Protein AF-E5CG65-F1 (afdb_monomer)

Solvent-accessible surface area (backbone atoms only — not comparable to full-atom values): 5883 Å² total; per-residue (Å²): 113,68,70,60,52,52,52,49,51,47,50,51,49,50,52,48,47,66,60,69,64,45,78,76,54,49,59,60,53,37,53,49,26,52,75,71,65,39,51,71,58,30,51,51,51,51,52,54,53,52,62,69,34,66,65,46,48,49,28,67,76,54,71,38,62,71,49,43,52,52,42,42,54,49,49,42,64,75,41,39,71,64,30,54,77,71,71,42,94,66,72,84,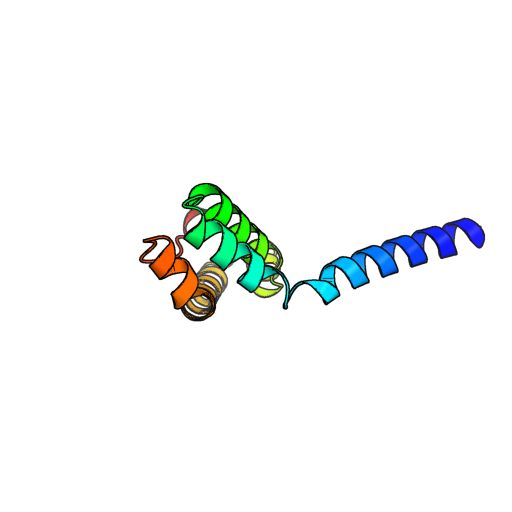61,69,89,70,45,79,78,87,123

Sequence (101 aa):
MIIVFFTMASNISAIRKSIILKDKDFQAKFYALILSGEKDKAKLLLFEQISKEESFIYAILYQNDKKIDTMQEKFSKEYDSELQLLGIEKLDMSMLKISKE

Secondary structure (DSSP, 8-state):
-HHHHHHHHHHHHHHHHHHHT-HHHHHHHHHHHHHTT-HHHHHHHHHHHHHTSHHHHHHHHT--HHHHHHHHHHHHHHTHHHHHHTT-SS---GGGS----

Foldseek 3Di:
DVVVVVVVVVVVVVVVCVLVVPDPVLVVVLVVCLVVVVLVVSVVSLVVVLCSDPLNVVCLVVVDVVSLVVSQVVSCVVCVVSCVSSVHNGDDPVVSHDPPD

pLDDT: mean 76.79, std 14.72, range [41.06, 90.75]

Mean predicted aligned error: 11.28 Å

Nearest PDB structures (foldseek):
  8xyv-assembly2_B  TM=4.670E-01  e=3.527E+00  synthetic construct
  8xyv-assembly1_A  TM=4.812E-01  e=3.740E+00  synthetic construct

Structure (mmCIF, N/CA/C/O backbone):
data_AF-E5CG65-F1
#
_entry.id   AF-E5CG65-F1
#
loop_
_atom_site.group_PDB
_atom_site.id
_atom_site.type_symbol
_atom_site.label_atom_id
_atom_site.label_alt_id
_atom_site.label_comp_id
_atom_site.label_asym_id
_atom_site.label_entity_id
_atom_site.label_seq_id
_atom_site.pdbx_PDB_ins_code
_atom_site.Cartn_x
_atom_site.Cartn_y
_atom_site.Cartn_z
_atom_site.occupancy
_atom_site.B_iso_or_equiv
_atom_site.auth_seq_id
_atom_site.auth_comp_id
_atom_site.auth_asym_id
_atom_site.auth_atom_id
_atom_site.pdbx_PDB_model_num
ATOM 1 N N . MET A 1 1 ? 15.629 37.107 -15.289 1.00 53.94 1 MET A N 1
ATOM 2 C CA . MET A 1 1 ? 15.834 35.638 -15.356 1.00 53.94 1 MET A CA 1
ATOM 3 C C . MET A 1 1 ? 16.102 34.980 -14.001 1.00 53.94 1 MET A C 1
ATOM 5 O O . MET A 1 1 ? 15.540 33.922 -13.764 1.00 53.94 1 MET A O 1
ATOM 9 N N . ILE A 1 2 ? 16.872 35.585 -13.087 1.00 53.47 2 ILE A N 1
ATOM 10 C CA . ILE A 1 2 ? 17.183 34.999 -11.761 1.00 53.47 2 ILE A CA 1
ATOM 11 C C . ILE A 1 2 ? 15.933 34.759 -10.883 1.00 53.47 2 ILE A C 1
ATOM 13 O O . ILE A 1 2 ? 15.817 33.720 -10.241 1.00 53.47 2 ILE A O 1
ATOM 17 N N . ILE A 1 3 ? 14.949 35.665 -10.916 1.00 57.22 3 ILE A N 1
ATOM 18 C CA . ILE A 1 3 ? 13.700 35.551 -10.131 1.00 57.22 3 ILE 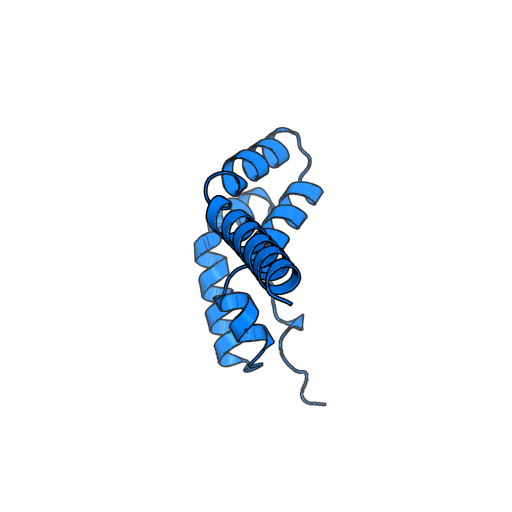A CA 1
ATOM 19 C C . ILE A 1 3 ? 12.847 34.342 -10.572 1.00 57.22 3 ILE A C 1
ATOM 21 O O . ILE A 1 3 ? 12.237 33.674 -9.738 1.00 57.22 3 ILE A O 1
ATOM 25 N N . VAL A 1 4 ? 12.854 34.006 -11.868 1.00 56.12 4 VAL A N 1
ATOM 26 C CA . VAL A 1 4 ? 12.145 32.829 -12.415 1.00 56.12 4 VAL A CA 1
ATOM 27 C C . VAL A 1 4 ? 12.841 31.528 -11.993 1.00 56.12 4 VAL A C 1
ATOM 29 O O . VAL A 1 4 ? 12.188 30.542 -11.668 1.00 56.12 4 VAL A O 1
ATOM 32 N N . PHE A 1 5 ? 14.175 31.540 -11.914 1.00 57.16 5 PHE A N 1
ATOM 33 C CA . PHE A 1 5 ? 14.955 30.390 -11.457 1.00 57.16 5 PHE A CA 1
ATOM 34 C C . PHE A 1 5 ? 14.718 30.091 -9.969 1.00 57.16 5 PHE A C 1
ATOM 36 O O . PHE A 1 5 ? 14.504 28.940 -9.598 1.00 57.16 5 PHE A O 1
ATOM 43 N N . PHE A 1 6 ? 14.669 31.122 -9.116 1.00 55.62 6 PHE A N 1
ATOM 44 C CA . PHE A 1 6 ? 14.362 30.948 -7.692 1.00 55.62 6 PHE A CA 1
ATOM 45 C C . PHE A 1 6 ? 12.915 30.520 -7.435 1.00 55.62 6 PHE A C 1
ATOM 47 O O . PHE A 1 6 ? 12.675 29.721 -6.534 1.00 55.62 6 PHE A O 1
ATOM 54 N N . THR A 1 7 ? 11.954 30.989 -8.233 1.00 59.31 7 THR A N 1
ATOM 55 C CA . THR A 1 7 ? 10.556 30.535 -8.129 1.00 59.31 7 THR A CA 1
ATOM 56 C C . THR A 1 7 ? 10.397 29.085 -8.590 1.00 59.31 7 THR A C 1
ATOM 58 O O . THR A 1 7 ? 9.755 28.304 -7.891 1.00 59.31 7 THR A O 1
ATOM 61 N N . MET A 1 8 ? 11.066 28.669 -9.671 1.00 53.12 8 MET A N 1
ATOM 62 C CA . MET A 1 8 ? 11.138 27.252 -10.055 1.00 53.12 8 MET A CA 1
ATOM 63 C C . MET A 1 8 ? 11.826 26.389 -8.990 1.00 53.12 8 MET A C 1
ATOM 65 O O . MET A 1 8 ? 11.301 25.339 -8.627 1.00 53.12 8 MET A O 1
ATOM 69 N N . ALA A 1 9 ? 12.959 26.831 -8.440 1.00 58.84 9 ALA A N 1
ATOM 70 C CA . ALA A 1 9 ? 13.672 26.104 -7.389 1.00 58.84 9 ALA A CA 1
ATOM 71 C C . ALA A 1 9 ? 12.861 26.016 -6.084 1.00 58.84 9 ALA A C 1
ATOM 73 O O . ALA A 1 9 ? 12.879 24.984 -5.415 1.00 58.84 9 ALA A O 1
ATOM 74 N N . SER A 1 10 ? 12.106 27.065 -5.744 1.00 58.00 10 SER A N 1
ATOM 75 C CA . SER A 1 10 ? 11.175 27.073 -4.612 1.00 58.00 10 SER A CA 1
ATOM 76 C C . SER A 1 10 ? 10.029 26.085 -4.827 1.00 58.00 10 SER A C 1
ATOM 78 O O . SER A 1 10 ? 9.731 25.298 -3.933 1.00 58.00 10 SER A O 1
ATOM 80 N N . ASN A 1 11 ? 9.461 26.030 -6.037 1.00 65.19 11 ASN A N 1
ATOM 81 C CA . ASN A 1 11 ? 8.432 25.052 -6.390 1.00 65.19 11 ASN A CA 1
ATOM 82 C C . ASN A 1 11 ? 8.973 23.619 -6.330 1.00 65.19 11 ASN A C 1
ATOM 84 O O . ASN A 1 11 ? 8.333 22.753 -5.744 1.00 65.19 11 ASN A O 1
ATOM 88 N N . ILE A 1 12 ? 10.181 23.370 -6.842 1.00 62.47 12 ILE A N 1
ATOM 89 C CA . ILE A 1 12 ? 10.843 22.061 -6.739 1.00 62.47 12 ILE A CA 1
ATOM 90 C C . ILE A 1 12 ? 11.123 21.706 -5.275 1.00 62.47 12 ILE A C 1
ATOM 92 O O . ILE A 1 12 ? 10.916 20.567 -4.881 1.00 62.47 12 ILE A O 1
ATOM 96 N N . SER A 1 13 ? 11.540 22.662 -4.442 1.00 55.59 13 SER A N 1
ATOM 97 C CA . SER A 1 13 ? 11.768 22.458 -3.005 1.00 55.59 13 SER A CA 1
ATOM 98 C C . SER A 1 13 ? 10.467 22.188 -2.240 1.00 55.59 13 SER A C 1
ATOM 100 O O . SER A 1 13 ? 10.438 21.331 -1.359 1.00 55.59 13 SER A O 1
ATOM 102 N N . ALA A 1 14 ? 9.369 22.852 -2.607 1.00 59.69 14 ALA A N 1
ATOM 103 C CA . ALA A 1 14 ? 8.038 22.607 -2.060 1.00 59.69 14 ALA A CA 1
ATOM 104 C C . ALA A 1 14 ? 7.499 21.228 -2.472 1.00 59.69 14 ALA A C 1
ATOM 106 O O . ALA A 1 14 ? 6.989 20.497 -1.625 1.00 59.69 14 ALA A O 1
ATOM 107 N N . ILE A 1 15 ? 7.697 20.835 -3.735 1.00 58.09 15 ILE A N 1
ATOM 108 C CA . ILE A 1 15 ? 7.409 19.485 -4.240 1.00 58.09 15 ILE A CA 1
ATOM 109 C C . ILE A 1 15 ? 8.277 18.454 -3.503 1.00 58.09 15 ILE A C 1
ATOM 111 O O . ILE A 1 15 ? 7.785 17.431 -3.043 1.00 58.09 15 ILE A O 1
ATOM 115 N N . ARG A 1 16 ? 9.563 18.740 -3.290 1.00 49.41 16 ARG A N 1
ATOM 116 C CA . ARG A 1 16 ? 10.478 17.857 -2.557 1.00 49.41 16 ARG A CA 1
ATOM 117 C C . ARG A 1 16 ? 10.066 17.702 -1.093 1.00 49.41 16 ARG A C 1
ATOM 119 O O . ARG A 1 16 ? 10.081 16.593 -0.576 1.00 49.41 16 ARG A O 1
ATOM 126 N N . LYS A 1 17 ? 9.643 18.782 -0.429 1.00 51.03 17 LYS A N 1
ATOM 127 C CA . LYS A 1 17 ? 9.119 18.744 0.946 1.00 51.03 17 LYS A CA 1
ATOM 128 C C . LYS A 1 17 ? 7.789 17.998 1.044 1.00 51.03 17 LYS A C 1
ATOM 130 O O . LYS A 1 17 ? 7.608 17.256 2.002 1.00 51.03 17 LYS A O 1
ATOM 135 N N . SER A 1 18 ? 6.889 18.137 0.068 1.00 53.47 18 SER A N 1
ATOM 136 C CA . SER A 1 18 ? 5.622 17.388 0.044 1.00 53.47 18 SER A CA 1
ATOM 137 C C . SER A 1 18 ? 5.804 15.900 -0.275 1.00 53.47 18 SER A C 1
ATOM 139 O O . SER A 1 18 ? 4.935 15.091 0.045 1.00 53.47 18 SER A O 1
ATOM 141 N N . ILE A 1 19 ? 6.935 15.525 -0.873 1.00 50.97 19 ILE A N 1
ATOM 142 C CA . ILE A 1 19 ? 7.357 14.132 -1.043 1.00 50.97 19 ILE A CA 1
ATOM 143 C C . ILE A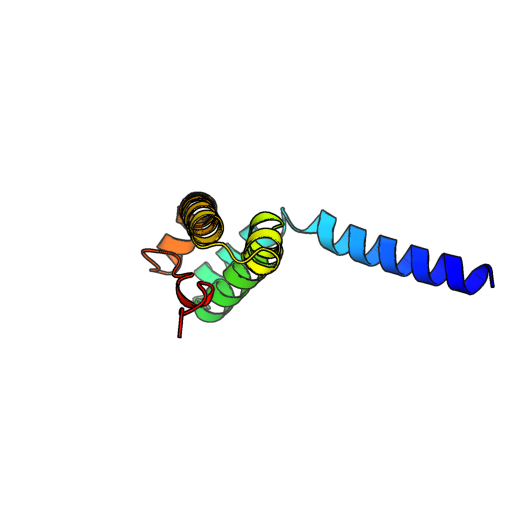 1 19 ? 8.016 13.604 0.246 1.00 50.97 19 ILE A C 1
ATOM 145 O O . ILE A 1 19 ? 7.678 12.511 0.679 1.00 50.97 19 ILE A O 1
ATOM 149 N N . ILE A 1 20 ? 8.880 14.390 0.903 1.00 42.66 20 ILE A N 1
ATOM 150 C CA . ILE A 1 20 ? 9.655 13.973 2.093 1.00 42.66 20 ILE A CA 1
ATOM 151 C C . ILE A 1 20 ? 8.820 13.917 3.392 1.00 42.66 20 ILE A C 1
ATOM 153 O O . ILE A 1 20 ? 9.142 13.149 4.291 1.00 42.66 20 ILE A O 1
ATOM 157 N N . LEU A 1 21 ? 7.736 14.691 3.525 1.00 46.41 21 LEU A N 1
ATOM 158 C CA . LEU A 1 21 ? 6.889 14.706 4.736 1.00 46.41 21 LEU A CA 1
ATOM 159 C C . LEU A 1 21 ? 5.883 13.532 4.842 1.00 46.41 21 LEU A C 1
ATOM 161 O O . LEU A 1 21 ? 5.096 13.503 5.786 1.00 46.41 21 LEU A O 1
ATOM 165 N N . LYS A 1 22 ? 5.863 12.582 3.896 1.00 47.69 22 LYS A N 1
ATOM 166 C CA . LYS A 1 22 ? 4.742 11.636 3.715 1.00 47.69 22 LYS A CA 1
ATOM 167 C C . LYS A 1 22 ? 4.678 10.424 4.651 1.00 47.69 22 LYS A C 1
ATOM 169 O O . LYS A 1 22 ? 3.582 9.899 4.822 1.00 47.69 22 LYS A O 1
ATOM 174 N N . ASP A 1 23 ? 5.761 10.004 5.302 1.00 53.88 23 ASP A N 1
ATOM 175 C CA . ASP A 1 23 ? 5.752 8.676 5.949 1.00 53.88 23 ASP A CA 1
ATOM 176 C C . ASP A 1 23 ? 5.018 8.591 7.294 1.00 53.88 23 ASP A C 1
ATOM 178 O O . ASP A 1 23 ? 4.460 7.547 7.620 1.00 53.88 23 ASP A O 1
ATOM 182 N N . LYS A 1 24 ? 4.935 9.675 8.078 1.00 54.72 24 LYS A N 1
ATOM 183 C CA . LYS A 1 24 ? 4.229 9.635 9.380 1.00 54.72 24 LYS A CA 1
ATOM 184 C C . LYS A 1 24 ? 2.721 9.885 9.289 1.00 54.72 24 LYS A C 1
ATOM 186 O O . LYS A 1 24 ? 1.994 9.562 10.223 1.00 54.72 24 LYS A O 1
ATOM 191 N N . ASP A 1 25 ? 2.252 10.437 8.175 1.00 76.06 25 ASP A N 1
ATOM 192 C CA . ASP A 1 25 ? 0.863 10.876 8.011 1.00 76.06 25 ASP A CA 1
ATOM 193 C C . ASP A 1 25 ? -0.034 9.805 7.375 1.00 76.06 25 ASP A C 1
ATOM 195 O O . ASP A 1 25 ? -1.246 9.818 7.597 1.00 76.06 25 ASP A O 1
ATOM 199 N N . PHE A 1 26 ? 0.540 8.883 6.591 1.00 84.94 26 PHE A N 1
ATOM 200 C CA . PHE A 1 26 ? -0.223 7.830 5.919 1.00 84.94 26 PHE A CA 1
ATOM 201 C C . PHE A 1 26 ? -0.903 6.905 6.928 1.00 84.94 26 PHE A C 1
ATOM 203 O O . PHE A 1 26 ? -2.127 6.811 6.920 1.00 84.94 26 PHE A O 1
ATOM 210 N N . GLN A 1 27 ? -0.132 6.279 7.825 1.00 85.31 27 GLN A N 1
ATOM 211 C CA . GLN A 1 27 ? -0.667 5.300 8.776 1.00 85.31 27 GLN A CA 1
ATOM 212 C C . GLN A 1 27 ? -1.765 5.921 9.642 1.00 85.31 27 GLN A C 1
ATOM 214 O O . GLN A 1 27 ? -2.870 5.394 9.710 1.00 85.31 27 GLN A O 1
ATOM 219 N N . ALA A 1 28 ? -1.513 7.092 10.234 1.00 85.19 28 ALA A N 1
ATOM 220 C CA . ALA A 1 28 ? -2.497 7.773 11.073 1.00 85.19 28 ALA A CA 1
ATOM 221 C C . ALA A 1 28 ? -3.817 8.047 10.328 1.00 85.19 28 ALA A C 1
ATOM 223 O O . ALA A 1 28 ? -4.893 7.770 10.858 1.00 85.19 28 ALA A O 1
ATOM 224 N N . LYS A 1 29 ? -3.749 8.539 9.083 1.00 88.19 29 LYS A N 1
ATOM 225 C CA . LYS A 1 29 ? -4.940 8.797 8.257 1.00 88.19 29 LYS A CA 1
ATOM 226 C C . LYS A 1 29 ? -5.623 7.506 7.819 1.00 88.19 29 LYS A C 1
ATOM 228 O O . LYS A 1 29 ? -6.846 7.435 7.850 1.00 88.19 29 LYS A O 1
ATOM 233 N N . PHE A 1 30 ? -4.853 6.487 7.453 1.00 90.69 30 PHE A N 1
ATOM 234 C CA . PHE A 1 30 ? -5.371 5.186 7.055 1.00 90.69 30 PHE A CA 1
ATOM 235 C C . PHE A 1 30 ? -6.160 4.535 8.195 1.00 90.69 30 PHE A C 1
ATOM 237 O O . PHE A 1 30 ? -7.338 4.227 8.026 1.00 90.69 30 PHE A O 1
ATOM 244 N N . TYR A 1 31 ? -5.557 4.406 9.381 1.00 86.88 31 TYR A N 1
ATOM 245 C CA . TYR A 1 31 ? -6.223 3.817 10.543 1.00 86.88 31 TYR A CA 1
ATOM 246 C C . TYR A 1 31 ? -7.426 4.647 10.999 1.00 86.88 31 TYR A C 1
ATOM 248 O O . TYR A 1 31 ? -8.449 4.070 11.361 1.00 86.88 31 TYR A O 1
ATOM 256 N N . ALA A 1 32 ? -7.360 5.980 10.917 1.00 86.69 32 ALA A N 1
ATOM 257 C CA . ALA A 1 32 ? -8.520 6.828 11.185 1.00 86.69 32 ALA A CA 1
ATOM 258 C C . ALA A 1 32 ? -9.689 6.517 10.233 1.00 86.69 32 ALA A C 1
ATOM 260 O O . ALA A 1 32 ? -10.810 6.323 10.695 1.00 86.69 32 ALA A O 1
ATOM 261 N N . LEU A 1 33 ? -9.432 6.389 8.925 1.00 88.81 33 LEU A N 1
ATOM 262 C CA . LEU A 1 33 ? -10.460 6.045 7.935 1.00 88.81 33 LEU A CA 1
ATOM 263 C C . LEU A 1 33 ? -11.039 4.640 8.157 1.00 88.81 33 LEU A C 1
ATOM 265 O O . LEU A 1 33 ? -12.253 4.463 8.057 1.00 88.81 33 LEU A O 1
ATOM 269 N N . ILE A 1 34 ? -10.199 3.659 8.508 1.00 90.38 34 ILE A N 1
ATOM 270 C CA . ILE A 1 34 ? -10.651 2.305 8.864 1.00 90.38 34 ILE A CA 1
ATOM 271 C C . ILE A 1 34 ? -11.576 2.344 10.086 1.00 90.38 34 ILE A C 1
ATOM 273 O O . ILE A 1 34 ? -12.659 1.761 10.047 1.00 90.38 34 ILE A O 1
ATOM 277 N N . LEU A 1 35 ? -11.1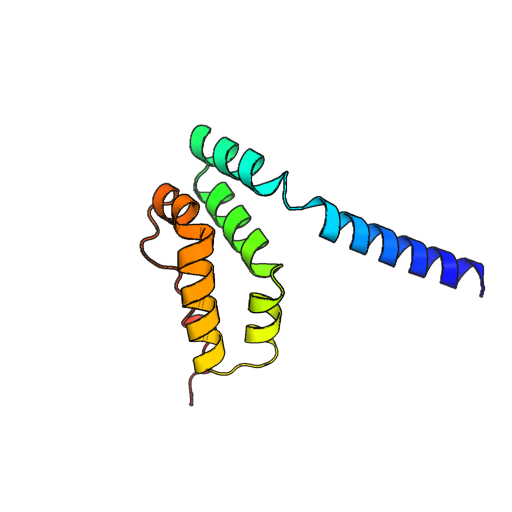90 3.062 11.146 1.00 86.38 35 LEU A N 1
ATOM 278 C CA . LEU A 1 35 ? -11.986 3.196 12.371 1.00 86.38 35 LEU A CA 1
ATOM 279 C C . LEU A 1 35 ? -13.295 3.963 12.146 1.00 86.38 35 LEU A C 1
ATOM 281 O O . LEU A 1 35 ? -14.307 3.639 12.761 1.00 86.38 35 LEU A O 1
ATOM 285 N N . SER A 1 36 ? -13.301 4.950 11.249 1.00 88.12 36 SER A N 1
ATOM 286 C CA . SER A 1 36 ? -14.511 5.674 10.840 1.00 88.12 36 SER A CA 1
ATOM 287 C C . SER A 1 36 ? -15.421 4.873 9.898 1.00 88.12 36 SER A C 1
ATOM 289 O O . SER A 1 36 ? -16.490 5.356 9.535 1.00 88.12 36 SER A O 1
ATOM 291 N N . GLY A 1 37 ? -15.023 3.662 9.491 1.00 87.31 37 GLY A N 1
ATOM 292 C CA . GLY A 1 37 ? -15.781 2.816 8.566 1.00 87.31 37 GLY A CA 1
ATOM 293 C C . GLY A 1 37 ? -15.690 3.247 7.097 1.00 87.31 37 GLY A C 1
ATOM 294 O O . GLY A 1 37 ? -16.321 2.634 6.238 1.00 87.31 37 GLY A O 1
ATOM 295 N N . GLU A 1 38 ? -14.876 4.254 6.774 1.00 90.38 38 GLU A N 1
ATOM 296 C CA . GLU A 1 38 ? -14.702 4.793 5.423 1.00 90.38 38 GLU A CA 1
ATOM 297 C C . GLU A 1 38 ? -13.694 3.964 4.604 1.00 90.38 38 GLU A C 1
ATOM 299 O O . GLU A 1 38 ? -12.679 4.469 4.111 1.00 90.38 38 GLU A O 1
ATOM 304 N N . LYS A 1 39 ? -13.971 2.664 4.448 1.00 89.62 39 LYS A N 1
ATOM 305 C CA . LYS A 1 39 ? -13.058 1.704 3.801 1.00 89.62 39 LYS A CA 1
ATOM 306 C C . LYS A 1 39 ? -12.683 2.087 2.368 1.00 89.62 39 LYS A C 1
ATOM 308 O O . LYS A 1 39 ? -11.528 1.917 1.985 1.00 89.62 39 LYS A O 1
ATOM 313 N N . ASP A 1 40 ? -13.608 2.654 1.596 1.00 88.94 40 ASP A N 1
ATOM 314 C CA . ASP A 1 40 ? -13.329 3.072 0.215 1.00 88.94 40 ASP A CA 1
ATOM 315 C C . ASP A 1 40 ? -12.286 4.193 0.151 1.00 88.94 40 ASP A C 1
ATOM 317 O O . ASP A 1 40 ? -11.379 4.162 -0.683 1.00 88.94 40 ASP A O 1
ATOM 321 N N . LYS A 1 41 ? -12.351 5.157 1.077 1.00 89.12 41 LYS A N 1
ATOM 322 C CA . LYS A 1 41 ? -11.349 6.227 1.159 1.00 89.12 41 LYS A CA 1
ATOM 323 C C . LYS A 1 41 ? -10.007 5.693 1.650 1.00 89.12 41 LYS A C 1
ATOM 325 O O . LYS A 1 41 ? -8.973 6.106 1.132 1.00 89.12 41 LYS A O 1
ATOM 330 N N . ALA A 1 42 ? -10.011 4.751 2.595 1.00 90.00 42 ALA A N 1
ATOM 331 C CA . ALA A 1 42 ? -8.792 4.082 3.050 1.00 90.00 42 ALA A CA 1
ATOM 332 C C . ALA A 1 42 ? -8.112 3.301 1.909 1.00 90.00 42 ALA A C 1
ATOM 334 O O . ALA A 1 42 ? -6.894 3.369 1.752 1.00 90.00 42 ALA A O 1
ATOM 335 N N . LYS A 1 43 ? -8.899 2.631 1.059 1.00 89.88 43 LYS A N 1
ATOM 336 C CA . LYS A 1 43 ? -8.417 1.927 -0.137 1.00 89.88 43 LYS A CA 1
ATOM 337 C C . LYS A 1 43 ? -7.790 2.883 -1.151 1.00 89.88 43 LYS A C 1
ATOM 339 O O . LYS A 1 43 ? -6.694 2.618 -1.640 1.00 89.88 43 LYS A O 1
ATOM 344 N N . LEU A 1 44 ? -8.449 4.009 -1.436 1.00 89.81 44 LEU A N 1
ATOM 345 C CA . LEU A 1 44 ? -7.890 5.047 -2.307 1.00 89.81 44 LEU A CA 1
ATOM 346 C C . LEU A 1 44 ? -6.577 5.602 -1.748 1.00 89.81 44 LEU A C 1
ATOM 348 O O . LEU A 1 44 ? -5.611 5.717 -2.494 1.00 89.81 44 LEU A O 1
ATOM 352 N N . LEU A 1 45 ? -6.524 5.884 -0.444 1.00 90.75 45 LEU A N 1
ATOM 353 C CA . LEU A 1 45 ? -5.322 6.390 0.215 1.00 90.75 45 LEU A CA 1
ATOM 354 C C . LEU A 1 45 ? -4.156 5.393 0.128 1.00 90.75 45 LEU A C 1
ATOM 356 O O . LEU A 1 45 ? -3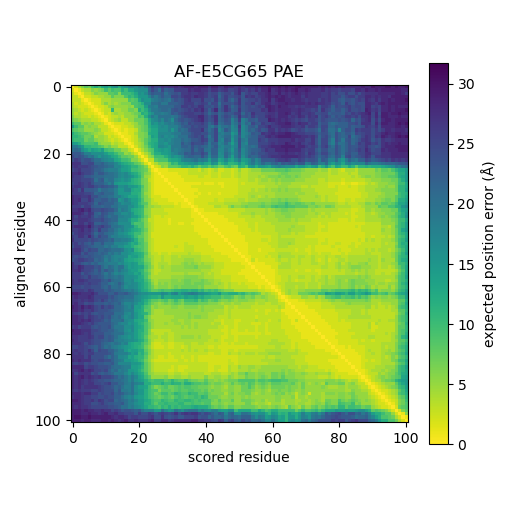.029 5.799 -0.145 1.00 90.75 45 LEU A O 1
ATOM 360 N N . LEU A 1 46 ? -4.424 4.097 0.322 1.00 90.31 46 LEU A N 1
ATOM 361 C CA . LEU A 1 46 ? -3.422 3.037 0.195 1.00 90.31 46 LEU A CA 1
ATOM 362 C C . LEU A 1 46 ? -2.862 2.963 -1.231 1.00 90.31 46 LEU A C 1
ATOM 364 O O . LEU A 1 46 ? -1.647 2.962 -1.415 1.00 90.31 46 LEU A O 1
ATOM 368 N N . PHE A 1 47 ? -3.722 2.965 -2.252 1.00 88.75 47 PHE A N 1
ATOM 369 C CA . PHE A 1 47 ? -3.246 2.963 -3.637 1.00 88.75 47 PHE A CA 1
ATOM 370 C C . PHE A 1 47 ? -2.523 4.251 -4.015 1.00 88.75 47 PHE A C 1
ATOM 372 O O . PHE A 1 47 ? -1.537 4.205 -4.746 1.00 88.75 47 PHE A O 1
ATOM 379 N N . GLU A 1 48 ? -2.964 5.397 -3.499 1.00 89.12 48 GLU A N 1
ATOM 380 C CA . GLU A 1 48 ? -2.266 6.662 -3.696 1.00 89.12 48 GLU A CA 1
ATOM 381 C C . GLU A 1 48 ? -0.858 6.609 -3.084 1.00 89.12 48 GLU A C 1
ATOM 383 O O . GLU A 1 48 ? 0.091 7.108 -3.692 1.00 89.12 48 GLU A O 1
ATOM 388 N N . GLN A 1 49 ? -0.705 5.987 -1.913 1.00 89.25 49 GLN A N 1
ATOM 389 C CA . GLN A 1 49 ? 0.592 5.784 -1.271 1.00 89.25 49 GLN A CA 1
ATOM 390 C C . GLN A 1 49 ? 1.490 4.870 -2.114 1.00 89.25 49 GLN A C 1
ATOM 392 O O . GLN A 1 49 ? 2.586 5.286 -2.488 1.00 89.25 49 GLN A O 1
ATOM 397 N N . ILE A 1 50 ? 0.986 3.699 -2.516 1.00 88.69 50 ILE A N 1
ATOM 398 C CA . ILE A 1 50 ? 1.702 2.756 -3.390 1.00 88.69 50 ILE A CA 1
ATOM 399 C C . ILE A 1 50 ? 2.122 3.432 -4.704 1.00 88.69 50 ILE A C 1
ATOM 401 O O . ILE A 1 50 ? 3.246 3.253 -5.167 1.00 88.69 50 ILE A O 1
ATOM 405 N N . SER A 1 51 ? 1.258 4.269 -5.291 1.00 84.69 51 SER A N 1
ATOM 406 C CA . SER A 1 51 ? 1.534 4.929 -6.574 1.00 84.69 51 SER A CA 1
ATOM 407 C C . SER A 1 51 ? 2.723 5.896 -6.545 1.00 84.69 51 SER A C 1
ATOM 409 O O . SER A 1 51 ? 3.298 6.217 -7.587 1.00 84.69 51 SER A O 1
ATOM 411 N N . LYS A 1 52 ? 3.090 6.375 -5.352 1.00 86.94 52 LYS A N 1
ATOM 412 C CA . LYS A 1 52 ? 4.197 7.315 -5.142 1.00 86.94 52 LYS A CA 1
ATOM 413 C C . LYS A 1 52 ? 5.526 6.610 -4.903 1.00 86.94 52 LYS A C 1
ATOM 415 O O . LYS A 1 52 ? 6.556 7.280 -4.921 1.00 86.94 52 LYS A O 1
ATOM 420 N N . GLU A 1 53 ? 5.519 5.302 -4.667 1.00 85.44 53 GLU A N 1
ATOM 421 C CA . GLU A 1 53 ? 6.746 4.558 -4.427 1.00 85.44 53 GLU A CA 1
ATOM 422 C C . GLU A 1 53 ? 7.598 4.446 -5.687 1.00 85.44 53 GLU A C 1
ATOM 424 O O . GLU A 1 53 ? 7.116 4.119 -6.774 1.00 85.44 53 GLU A O 1
ATOM 429 N N . GLU A 1 54 ? 8.909 4.633 -5.533 1.00 84.00 54 GLU A N 1
ATOM 430 C CA . GLU A 1 54 ? 9.854 4.525 -6.648 1.00 84.00 54 GLU A CA 1
ATOM 431 C C . GLU A 1 54 ? 9.787 3.151 -7.321 1.00 84.00 54 GLU A C 1
ATOM 433 O O . GLU A 1 54 ? 9.905 3.055 -8.539 1.00 84.00 54 GLU A O 1
ATOM 438 N N . SER A 1 55 ? 9.536 2.087 -6.548 1.00 82.62 55 SER A N 1
ATOM 439 C CA . SER A 1 55 ? 9.381 0.726 -7.080 1.00 82.62 55 SER A CA 1
ATOM 440 C C . SER A 1 55 ? 8.166 0.603 -8.007 1.00 82.62 55 SER A C 1
ATOM 442 O O . SER A 1 55 ? 8.242 -0.088 -9.023 1.00 82.62 55 SER A O 1
ATOM 444 N N . PHE A 1 56 ? 7.074 1.307 -7.696 1.00 85.88 56 PHE A N 1
ATOM 445 C CA . PHE A 1 56 ? 5.881 1.360 -8.536 1.00 85.88 56 PHE A CA 1
ATOM 446 C C . PHE A 1 56 ? 6.152 2.154 -9.816 1.00 85.88 56 PHE A C 1
ATOM 448 O O . PHE A 1 56 ? 5.937 1.654 -10.92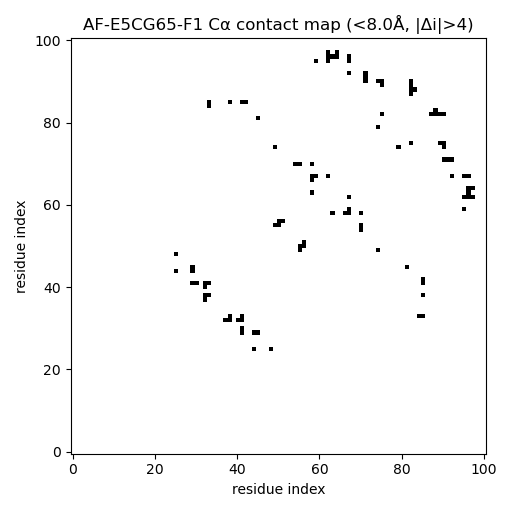0 1.00 85.88 56 PHE A O 1
ATOM 455 N N . ILE A 1 57 ? 6.708 3.361 -9.673 1.00 84.56 57 ILE A N 1
ATOM 456 C CA . ILE A 1 57 ? 7.050 4.242 -10.799 1.00 84.56 57 ILE A CA 1
ATOM 457 C C . ILE A 1 57 ? 8.015 3.534 -11.757 1.00 84.56 57 ILE A C 1
ATOM 459 O O . ILE A 1 57 ? 7.818 3.542 -12.972 1.00 84.56 57 ILE A O 1
ATOM 463 N N . TYR A 1 58 ? 9.038 2.869 -11.221 1.00 82.50 58 TYR A N 1
ATOM 464 C CA . TYR A 1 58 ? 10.022 2.142 -12.012 1.00 82.50 58 TYR A CA 1
ATOM 465 C C . TYR A 1 58 ? 9.411 0.947 -12.756 1.00 82.50 58 TYR A C 1
ATOM 467 O O . TYR A 1 58 ? 9.746 0.722 -13.919 1.00 82.50 58 TYR A O 1
ATOM 475 N N . ALA A 1 59 ? 8.505 0.196 -12.122 1.00 81.69 59 ALA A N 1
ATOM 476 C CA . ALA A 1 59 ? 7.812 -0.917 -12.768 1.00 81.69 59 ALA A CA 1
ATOM 477 C C . ALA A 1 59 ? 6.908 -0.447 -13.922 1.00 81.69 59 ALA A C 1
ATOM 479 O O . ALA A 1 59 ? 6.864 -1.104 -14.960 1.00 81.69 59 ALA A O 1
ATOM 480 N N . ILE A 1 60 ? 6.249 0.709 -13.774 1.00 82.31 60 ILE A N 1
ATOM 481 C CA . ILE A 1 60 ? 5.409 1.301 -14.827 1.00 82.31 60 ILE A CA 1
ATOM 482 C C . ILE A 1 60 ? 6.239 1.867 -15.980 1.00 82.31 60 ILE A C 1
ATOM 484 O O . ILE A 1 60 ? 5.857 1.701 -17.134 1.00 82.31 60 ILE A O 1
ATOM 488 N N . LEU A 1 61 ? 7.356 2.543 -15.698 1.00 81.88 61 LEU A N 1
ATOM 489 C CA . LEU A 1 61 ? 8.208 3.128 -16.742 1.00 81.88 61 LEU A CA 1
ATOM 490 C C . LEU A 1 61 ? 8.976 2.064 -17.534 1.00 81.88 61 LEU A C 1
ATOM 492 O O . LEU A 1 61 ? 9.233 2.239 -18.722 1.00 81.88 61 LEU A O 1
ATOM 496 N N . TYR A 1 62 ? 9.340 0.962 -16.880 1.00 77.50 62 TYR A N 1
ATOM 497 C CA . TYR A 1 62 ? 10.089 -0.138 -17.479 1.00 77.50 62 TYR A CA 1
ATOM 498 C C . TYR A 1 62 ? 9.270 -1.426 -17.411 1.00 77.50 62 TYR A C 1
ATOM 500 O O . TYR A 1 62 ? 9.660 -2.368 -16.713 1.00 77.50 62 TYR A O 1
ATOM 508 N N . GLN A 1 63 ? 8.148 -1.431 -18.140 1.00 71.56 63 GLN A N 1
ATOM 509 C CA . GLN A 1 63 ? 7.154 -2.508 -18.184 1.00 71.56 63 GLN A CA 1
ATOM 510 C C . GLN A 1 63 ? 7.805 -3.844 -18.551 1.00 71.56 63 GLN A C 1
ATOM 512 O O . GLN A 1 63 ? 8.098 -4.146 -19.707 1.00 71.56 63 GLN A O 1
ATOM 517 N N . ASN A 1 64 ? 8.085 -4.633 -17.521 1.00 80.69 64 ASN A N 1
ATOM 518 C CA . ASN A 1 64 ? 8.652 -5.966 -17.608 1.00 80.69 64 ASN A CA 1
ATOM 519 C C . ASN A 1 64 ? 7.907 -6.820 -16.590 1.00 80.69 64 ASN A C 1
ATOM 521 O O . ASN A 1 64 ? 7.946 -6.511 -15.397 1.00 80.69 64 ASN A O 1
ATOM 525 N N . ASP A 1 65 ? 7.274 -7.894 -17.053 1.00 82.38 65 ASP A N 1
ATOM 526 C CA . ASP A 1 65 ? 6.432 -8.756 -16.220 1.00 82.38 65 ASP A CA 1
ATOM 527 C C . ASP A 1 65 ? 7.146 -9.218 -14.948 1.00 82.38 65 ASP A C 1
ATOM 529 O O . ASP A 1 65 ? 6.576 -9.152 -13.864 1.00 82.38 65 ASP A O 1
ATOM 533 N N . LYS A 1 66 ? 8.440 -9.555 -15.036 1.00 83.50 66 LYS A N 1
ATOM 534 C CA . LYS A 1 66 ? 9.240 -9.966 -13.874 1.00 83.50 66 LYS A CA 1
ATOM 535 C C . LYS A 1 66 ? 9.402 -8.843 -12.847 1.00 83.50 66 LYS A C 1
ATOM 537 O O . LYS A 1 66 ? 9.423 -9.099 -11.643 1.00 83.50 66 LYS A O 1
ATOM 542 N N . LYS A 1 67 ? 9.548 -7.594 -13.303 1.00 82.25 67 LYS A N 1
ATOM 543 C CA . LYS A 1 67 ? 9.632 -6.425 -12.412 1.00 82.25 67 LYS A CA 1
ATOM 544 C C . LYS A 1 67 ? 8.282 -6.131 -11.768 1.00 82.25 67 LYS A C 1
ATOM 546 O O . LYS A 1 67 ? 8.254 -5.807 -10.586 1.00 82.25 67 LYS A O 1
ATOM 551 N N . ILE A 1 68 ? 7.197 -6.279 -12.525 1.00 84.12 68 ILE A N 1
ATOM 552 C CA . ILE A 1 68 ? 5.829 -6.119 -12.022 1.00 84.12 68 ILE A CA 1
ATOM 553 C C . ILE A 1 68 ? 5.539 -7.181 -10.957 1.00 84.12 68 ILE A C 1
ATOM 555 O O . ILE A 1 68 ? 5.081 -6.826 -9.878 1.00 84.12 68 ILE A O 1
ATOM 559 N N . ASP A 1 69 ? 5.904 -8.443 -11.197 1.00 85.94 69 ASP A N 1
ATOM 560 C CA . ASP A 1 69 ? 5.745 -9.533 -10.224 1.00 85.94 69 ASP A CA 1
ATOM 561 C C . ASP A 1 69 ? 6.552 -9.283 -8.945 1.00 85.94 69 ASP A C 1
ATOM 563 O O . ASP A 1 69 ? 6.029 -9.390 -7.838 1.00 85.94 69 ASP A O 1
ATOM 567 N N . THR A 1 70 ? 7.813 -8.862 -9.089 1.00 86.81 70 THR A N 1
ATOM 568 C CA . THR A 1 70 ? 8.678 -8.550 -7.940 1.00 86.81 70 THR A CA 1
ATOM 569 C C . THR A 1 70 ? 8.128 -7.369 -7.129 1.00 86.81 70 THR A C 1
ATOM 571 O O . THR A 1 70 ? 8.163 -7.380 -5.899 1.00 86.81 70 THR A O 1
ATOM 574 N N . MET A 1 71 ? 7.604 -6.345 -7.806 1.00 87.62 71 MET A N 1
ATOM 575 C CA . MET A 1 71 ? 6.970 -5.185 -7.178 1.00 87.62 71 MET A CA 1
ATOM 576 C C . MET A 1 71 ? 5.668 -5.574 -6.464 1.00 87.62 71 MET A C 1
ATOM 578 O O . MET A 1 71 ? 5.460 -5.173 -5.320 1.00 87.62 71 MET A O 1
ATOM 582 N N . GLN A 1 72 ? 4.837 -6.411 -7.089 1.00 88.50 72 GLN A N 1
ATOM 583 C CA . GLN A 1 72 ? 3.606 -6.927 -6.497 1.00 88.50 72 GLN A CA 1
ATOM 584 C C . GLN A 1 72 ? 3.893 -7.733 -5.225 1.00 88.50 72 GLN A C 1
ATOM 586 O O . GLN A 1 72 ? 3.226 -7.526 -4.211 1.00 88.50 72 GLN A O 1
ATOM 591 N N . GLU A 1 73 ? 4.895 -8.615 -5.240 1.00 88.75 73 GLU A N 1
ATOM 592 C CA . GLU A 1 73 ? 5.317 -9.358 -4.047 1.00 88.75 73 GLU A CA 1
ATOM 593 C C . GLU A 1 73 ? 5.847 -8.436 -2.948 1.00 88.75 73 GLU A C 1
ATOM 595 O O . GLU A 1 73 ? 5.517 -8.629 -1.777 1.00 88.75 73 GLU A O 1
ATOM 600 N N . LYS A 1 74 ? 6.648 -7.427 -3.316 1.00 88.81 74 LYS A N 1
ATOM 601 C CA . LYS A 1 74 ? 7.182 -6.449 -2.364 1.00 88.81 74 LYS A CA 1
ATOM 602 C C . LYS A 1 74 ? 6.046 -5.701 -1.662 1.00 88.81 74 LYS A C 1
ATOM 604 O O . LYS A 1 74 ? 5.976 -5.735 -0.438 1.00 88.81 74 LYS A O 1
ATOM 609 N N . PHE A 1 75 ? 5.128 -5.098 -2.415 1.00 89.00 75 PHE A N 1
ATOM 610 C CA . PHE A 1 75 ? 4.027 -4.326 -1.834 1.00 89.00 75 PHE A CA 1
ATOM 611 C C . PHE A 1 75 ? 3.004 -5.182 -1.097 1.00 89.00 75 PHE A C 1
ATOM 613 O O . PHE A 1 75 ? 2.457 -4.727 -0.099 1.00 89.00 75 PHE A O 1
ATOM 620 N N . SER A 1 76 ? 2.783 -6.426 -1.529 1.00 88.06 76 SER A N 1
ATOM 621 C CA . SER A 1 76 ? 1.918 -7.347 -0.782 1.00 88.06 76 SER A CA 1
ATOM 622 C C . SER A 1 76 ? 2.478 -7.646 0.610 1.00 88.06 76 SER A C 1
ATOM 624 O O . SER A 1 76 ? 1.703 -7.820 1.537 1.00 88.06 76 SER A O 1
ATOM 626 N N . LYS A 1 77 ? 3.809 -7.688 0.772 1.00 88.81 77 LYS A N 1
ATOM 627 C CA . LYS A 1 77 ? 4.455 -7.867 2.083 1.00 88.81 77 LYS A CA 1
ATOM 628 C C . LYS A 1 77 ? 4.506 -6.573 2.890 1.00 88.81 77 LYS A C 1
ATOM 630 O O . LYS A 1 77 ? 4.304 -6.601 4.096 1.00 88.81 77 LYS A O 1
ATOM 635 N N . GLU A 1 78 ? 4.817 -5.461 2.233 1.00 88.75 78 GLU A N 1
ATOM 636 C CA . GLU A 1 78 ? 5.011 -4.160 2.880 1.00 88.75 78 GLU A CA 1
ATOM 637 C C . GLU A 1 78 ? 3.707 -3.579 3.438 1.00 88.75 78 GLU A C 1
ATOM 639 O O . GLU A 1 78 ? 3.716 -3.012 4.525 1.00 88.75 78 GLU A O 1
ATOM 644 N N . TYR A 1 79 ? 2.589 -3.796 2.741 1.00 88.88 79 TYR A N 1
ATOM 645 C CA . TYR A 1 79 ? 1.261 -3.309 3.123 1.00 88.88 79 TYR A CA 1
ATOM 646 C C . TYR A 1 79 ? 0.313 -4.437 3.569 1.00 88.88 79 TYR A C 1
ATOM 648 O O . TYR A 1 79 ? -0.904 -4.278 3.498 1.00 88.88 79 TYR A O 1
ATOM 656 N N . ASP A 1 80 ? 0.834 -5.595 3.994 1.00 89.06 80 ASP A N 1
ATOM 657 C CA . ASP A 1 80 ? 0.026 -6.779 4.352 1.00 89.06 80 ASP A CA 1
ATOM 658 C C . ASP A 1 80 ? -1.035 -6.458 5.419 1.00 89.06 80 ASP A C 1
ATOM 660 O O . ASP A 1 80 ? -2.207 -6.802 5.278 1.00 89.06 80 ASP A O 1
ATOM 664 N N . SER A 1 81 ? -0.649 -5.712 6.457 1.00 87.06 81 SER A N 1
ATOM 665 C CA . SER A 1 81 ? -1.559 -5.329 7.545 1.00 87.06 81 SER A CA 1
ATOM 666 C C . SER A 1 81 ? -2.700 -4.433 7.050 1.00 87.06 81 SER A C 1
ATOM 668 O O . SER A 1 81 ? -3.869 -4.656 7.367 1.00 87.06 81 SER A O 1
ATOM 670 N N . GLU A 1 82 ? -2.383 -3.433 6.230 1.00 89.25 82 GLU A N 1
ATOM 671 C CA . GLU A 1 82 ? -3.348 -2.516 5.631 1.00 89.25 82 GLU A CA 1
ATOM 672 C C . GLU A 1 82 ? -4.274 -3.231 4.634 1.00 89.25 82 GLU A C 1
ATOM 674 O O . GLU A 1 82 ? -5.483 -2.981 4.615 1.00 89.25 82 GLU A O 1
ATOM 679 N N . LEU A 1 83 ? -3.736 -4.158 3.838 1.00 89.75 83 LEU A N 1
ATOM 680 C CA . LEU A 1 83 ? -4.498 -4.972 2.890 1.00 89.75 83 LEU A CA 1
ATOM 681 C C . LEU A 1 83 ? -5.485 -5.898 3.614 1.00 89.75 83 LEU A C 1
ATOM 683 O O . LEU A 1 83 ? -6.662 -5.940 3.243 1.00 89.75 83 LEU A O 1
ATOM 687 N N . GLN A 1 84 ? -5.060 -6.555 4.696 1.00 89.62 84 GLN A N 1
ATOM 688 C CA . GLN A 1 84 ? -5.930 -7.396 5.525 1.00 89.62 84 GLN A CA 1
ATOM 689 C C . GLN A 1 84 ? -7.083 -6.599 6.151 1.00 89.62 84 GLN A C 1
ATOM 691 O O . GLN A 1 84 ? -8.229 -7.050 6.129 1.00 89.62 84 GLN A O 1
ATOM 696 N N . LEU A 1 85 ? -6.824 -5.381 6.641 1.00 87.62 85 LEU A N 1
ATOM 697 C CA . LEU A 1 85 ? -7.863 -4.502 7.203 1.00 87.62 85 LEU A CA 1
ATOM 698 C C . LEU A 1 85 ? -8.910 -4.066 6.167 1.00 87.62 85 LEU A C 1
ATOM 700 O O . LEU A 1 85 ? -10.082 -3.849 6.501 1.00 87.62 85 LEU A O 1
ATOM 704 N N . LEU A 1 86 ? -8.505 -3.973 4.901 1.00 88.62 86 LEU A N 1
ATOM 705 C CA . LEU A 1 86 ? -9.397 -3.712 3.774 1.00 88.62 86 LEU A CA 1
ATOM 706 C C . LEU A 1 86 ? -10.090 -4.975 3.240 1.00 88.62 86 LEU A C 1
ATOM 708 O O . LEU A 1 86 ? -10.978 -4.850 2.396 1.00 88.62 86 LEU A O 1
ATOM 712 N N . GLY A 1 87 ? -9.732 -6.166 3.729 1.00 86.25 87 GLY A N 1
ATOM 713 C CA . GLY A 1 87 ? -10.235 -7.443 3.218 1.00 86.25 87 GLY A CA 1
ATOM 714 C C . GLY A 1 87 ? -9.704 -7.780 1.822 1.00 86.25 87 GLY A C 1
ATOM 715 O O . GLY A 1 87 ? -10.398 -8.423 1.040 1.00 86.25 87 GLY A O 1
ATOM 716 N N . ILE A 1 88 ? -8.507 -7.299 1.483 1.00 85.06 88 ILE A N 1
ATOM 717 C CA . ILE A 1 88 ? -7.844 -7.553 0.204 1.00 85.06 88 ILE A CA 1
ATOM 718 C C . ILE A 1 88 ? -6.794 -8.640 0.435 1.00 85.06 88 ILE A C 1
ATOM 720 O O . ILE A 1 88 ? -5.762 -8.384 1.043 1.00 85.06 88 ILE A O 1
ATOM 724 N N . GLU A 1 89 ? -7.045 -9.851 -0.063 1.00 75.94 89 GLU A N 1
ATOM 725 C CA . GLU A 1 89 ? -6.123 -10.987 0.111 1.00 75.94 89 GLU A CA 1
ATOM 726 C C . GLU A 1 89 ? -4.818 -10.821 -0.670 1.00 75.94 89 GLU A C 1
ATOM 728 O O . GLU A 1 89 ? -3.767 -11.313 -0.264 1.00 75.94 89 GLU A O 1
ATOM 733 N N . LYS A 1 90 ? -4.878 -10.145 -1.821 1.00 75.19 90 LYS A N 1
ATOM 734 C CA . LYS A 1 90 ? -3.713 -9.925 -2.670 1.00 75.19 90 LYS A CA 1
ATOM 735 C C . LYS A 1 90 ? -3.850 -8.634 -3.456 1.00 75.19 90 LYS A C 1
ATOM 737 O O . LYS A 1 90 ? -4.902 -8.342 -4.023 1.00 75.19 90 LYS A O 1
ATOM 742 N N . LEU A 1 91 ? -2.753 -7.889 -3.534 1.00 80.50 91 LEU A N 1
ATOM 743 C CA . LEU A 1 91 ? -2.627 -6.770 -4.455 1.00 80.50 91 LEU A CA 1
ATOM 744 C C . LEU A 1 91 ? -2.626 -7.319 -5.888 1.00 80.50 91 LEU A C 1
ATOM 746 O O . LEU A 1 91 ? -1.713 -8.060 -6.255 1.00 80.50 91 LEU A O 1
ATOM 750 N N . ASP A 1 92 ? -3.635 -6.990 -6.690 1.00 80.12 92 ASP A N 1
ATOM 751 C CA . ASP A 1 92 ? -3.685 -7.381 -8.100 1.00 80.12 92 ASP A CA 1
ATOM 752 C C . ASP A 1 92 ? -3.153 -6.250 -8.986 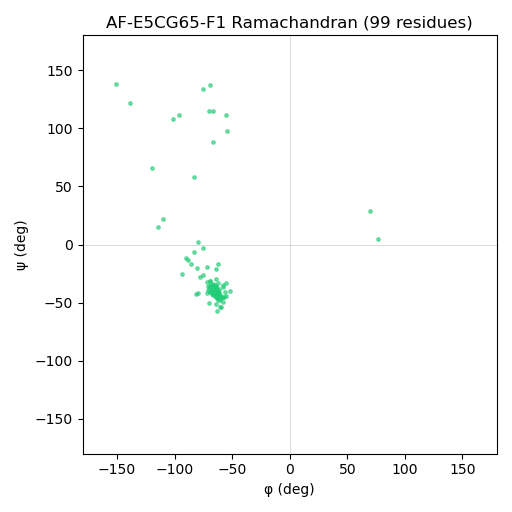1.00 80.12 92 ASP A C 1
ATOM 754 O O . ASP A 1 92 ? -3.760 -5.186 -9.098 1.00 80.12 92 ASP A O 1
ATOM 758 N N . MET A 1 93 ? -1.992 -6.490 -9.595 1.00 77.75 93 MET A N 1
ATOM 759 C CA . MET A 1 93 ? -1.321 -5.573 -10.522 1.00 77.75 93 MET A CA 1
ATOM 760 C C . MET A 1 93 ? -1.258 -6.148 -11.943 1.00 77.75 93 MET A C 1
ATOM 762 O O . MET A 1 93 ? -0.502 -5.658 -12.782 1.00 77.75 93 MET A O 1
ATOM 766 N N . SER A 1 94 ? -2.052 -7.184 -12.235 1.00 76.81 94 SER A N 1
ATOM 767 C CA . SER A 1 94 ? -2.105 -7.838 -13.548 1.00 76.81 94 SER A CA 1
ATOM 768 C C . SER A 1 94 ? -2.402 -6.865 -14.693 1.00 76.81 94 SER A C 1
ATOM 770 O O . SER A 1 94 ? -1.825 -7.004 -15.766 1.00 76.81 94 SER A O 1
ATOM 772 N N . MET A 1 95 ? -3.200 -5.823 -14.437 1.00 76.81 95 MET A N 1
ATOM 773 C CA . MET A 1 95 ? -3.529 -4.757 -15.396 1.00 76.81 95 MET A CA 1
ATOM 774 C C . MET A 1 95 ? -2.316 -3.935 -15.865 1.00 76.81 95 MET A C 1
ATOM 776 O O . MET A 1 95 ? -2.415 -3.215 -16.853 1.00 76.81 95 MET A O 1
ATOM 780 N N . LEU A 1 96 ? -1.182 -4.005 -15.157 1.00 74.00 96 LEU A N 1
ATOM 781 C CA . LEU A 1 96 ? 0.06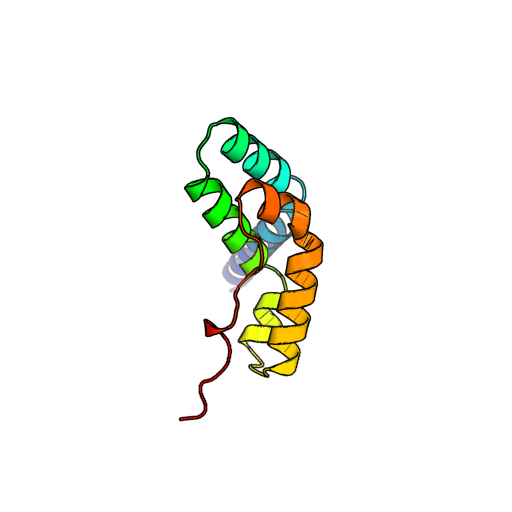0 -3.329 -15.548 1.00 74.00 96 LEU A CA 1
ATOM 782 C C . LEU A 1 96 ? 0.932 -4.183 -16.475 1.00 74.00 96 LEU A C 1
ATOM 784 O O . LEU A 1 96 ? 1.890 -3.666 -17.051 1.00 74.00 96 LEU A O 1
ATOM 788 N N . LYS A 1 97 ? 0.636 -5.482 -16.605 1.00 77.31 97 LYS A N 1
ATOM 789 C CA . LYS A 1 97 ? 1.339 -6.367 -17.535 1.00 77.31 97 LYS A CA 1
ATOM 790 C C . LYS A 1 97 ? 0.856 -6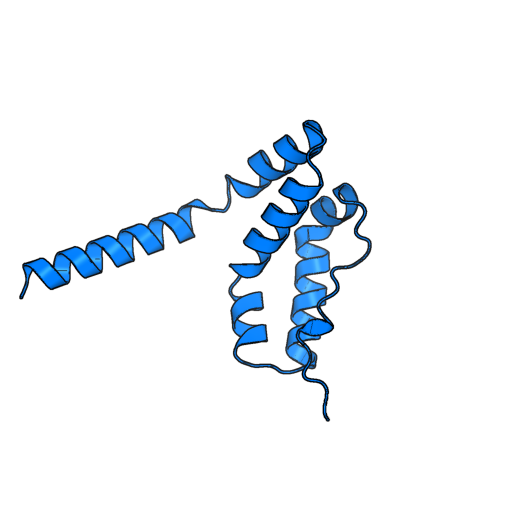.070 -18.947 1.00 77.31 97 LYS A C 1
ATOM 792 O O . LYS A 1 97 ? -0.345 -5.961 -19.191 1.00 77.31 97 LYS A O 1
ATOM 797 N N . ILE A 1 98 ? 1.788 -5.944 -19.885 1.00 66.81 98 ILE A N 1
ATOM 798 C CA . ILE A 1 98 ? 1.428 -5.754 -21.288 1.00 66.81 98 ILE A CA 1
ATOM 799 C C . ILE A 1 98 ? 0.828 -7.074 -21.779 1.00 66.81 98 ILE A C 1
ATOM 801 O O . ILE A 1 98 ? 1.522 -8.088 -21.856 1.00 66.81 98 ILE A O 1
ATOM 805 N N . SER A 1 99 ? -0.457 -7.056 -22.133 1.00 55.34 99 SER A N 1
ATOM 806 C CA . SER A 1 99 ? -1.036 -8.070 -23.010 1.00 55.34 99 SER A CA 1
ATOM 807 C C . SER A 1 99 ? -0.214 -8.087 -24.296 1.00 55.34 99 SER A C 1
ATOM 809 O O . SER A 1 99 ? -0.226 -7.110 -25.043 1.00 55.34 99 SER A O 1
ATOM 811 N N . LYS A 1 100 ? 0.534 -9.167 -24.546 1.00 47.53 100 LYS A N 1
ATOM 812 C CA . LYS A 1 100 ? 1.025 -9.454 -25.896 1.00 47.53 100 LYS A CA 1
ATOM 813 C C . LYS A 1 100 ? -0.201 -9.772 -26.755 1.00 47.53 100 LYS A C 1
ATOM 815 O O . LYS A 1 100 ? -0.615 -10.928 -26.796 1.00 47.53 100 LYS A O 1
ATOM 820 N N . GLU A 1 101 ? -0.803 -8.746 -27.351 1.00 41.06 101 GLU A N 1
ATOM 821 C CA . GLU A 1 101 ? -1.576 -8.910 -28.588 1.00 41.06 101 GLU A CA 1
ATOM 822 C C . GLU A 1 101 ? -0.626 -9.178 -29.761 1.00 41.06 101 GLU A C 1
ATOM 824 O O . GLU A 1 101 ? 0.471 -8.566 -29.795 1.00 41.06 101 GLU A O 1
#

Radius of gyration: 17.11 Å; Cα contacts (8 Å, |Δi|>4): 54; chains: 1; bounding box: 33×47×41 Å